Protein AF-A0A549SH86-F1 (afdb_monomer_lite)

Foldseek 3Di:
DDPVVVVVVVVVVVVVVVVVVVVVVVVLVVVLVVCVVVVNHDPVSVVVVVVVCCVVVVNDDPDDDDLVVVVVVVVVVDPDDPCVSVVSVVVSVVVVVVPPPDDPVVVVVVVVVVVVVVVVCVVVVHDDDDPVVPPPPPPPPDDD

pLDDT: mean 81.12, std 13.47, range [40.69, 93.88]

Secondary structure (DSSP, 8-state):
--HHHHHHHHHHHHHHHHHHHHHHHHHHHHHHHHHHHTT---HHHHHHHHHHHHHHHT---S----HHHHHHHHHHHS---TTHHHHHHHHHHHHHHHHTT--HHHHHHHHHHHHHHHHHHHHTT-----GGGGSSSSSSSS--

Organism: Methylosinus sporium (NCBI:txid428)

Radius of gyration: 26.17 Å; chains: 1; bounding box: 60×71×70 Å

Structure (mmCIF, N/CA/C/O backbone):
data_AF-A0A549SH86-F1
#
_entry.id   AF-A0A549SH86-F1
#
loop_
_atom_site.group_PDB
_atom_site.id
_atom_site.type_symbol
_atom_site.label_atom_id
_atom_site.label_alt_id
_atom_site.label_comp_id
_atom_site.label_asym_id
_atom_site.label_entity_id
_atom_site.label_seq_id
_atom_site.pdbx_PDB_ins_code
_atom_site.Cartn_x
_atom_site.Cartn_y
_atom_site.Cartn_z
_atom_site.occupancy
_atom_site.B_iso_or_equiv
_atom_site.auth_seq_id
_atom_site.auth_comp_id
_atom_site.auth_asym_id
_atom_site.auth_atom_id
_atom_site.pdbx_PDB_model_num
ATOM 1 N N . MET A 1 1 ? 34.531 33.135 -21.913 1.00 48.03 1 MET A N 1
ATOM 2 C CA . MET A 1 1 ? 34.005 32.693 -20.601 1.00 48.03 1 MET A CA 1
ATOM 3 C C . MET A 1 1 ? 33.016 31.575 -20.892 1.00 48.03 1 MET A C 1
ATOM 5 O O . MET A 1 1 ? 32.090 31.810 -21.645 1.00 48.03 1 MET A O 1
ATOM 9 N N . ASN A 1 2 ? 33.340 30.353 -20.460 1.00 55.09 2 ASN A N 1
ATOM 10 C CA . ASN A 1 2 ? 32.941 29.089 -21.101 1.00 55.09 2 ASN A CA 1
ATOM 11 C C . ASN A 1 2 ? 31.496 28.638 -20.830 1.00 55.09 2 ASN A C 1
ATOM 13 O O . ASN A 1 2 ? 31.180 28.272 -19.700 1.00 55.09 2 ASN A O 1
ATOM 17 N N . ASP A 1 3 ? 30.702 28.477 -21.889 1.00 60.31 3 ASP A N 1
ATOM 18 C CA . ASP A 1 3 ? 29.364 27.856 -21.865 1.00 60.31 3 ASP A CA 1
ATOM 19 C C . ASP A 1 3 ? 29.371 26.390 -21.375 1.00 60.31 3 ASP A C 1
ATOM 21 O O . ASP A 1 3 ? 28.385 25.891 -20.832 1.00 60.31 3 ASP A O 1
ATOM 25 N N . GLN A 1 4 ? 30.513 25.697 -21.473 1.00 65.12 4 GLN A N 1
ATOM 26 C CA . GLN A 1 4 ? 30.669 24.316 -20.995 1.00 65.12 4 GLN A CA 1
ATOM 27 C C . GLN A 1 4 ? 30.619 24.167 -19.463 1.00 65.12 4 GLN A C 1
ATOM 29 O O . GLN A 1 4 ? 30.197 23.121 -18.966 1.00 65.12 4 GLN A O 1
ATOM 34 N N . SER A 1 5 ? 31.018 25.186 -18.691 1.00 65.81 5 SER A N 1
ATOM 35 C CA . SER A 1 5 ? 31.028 25.087 -17.221 1.00 65.81 5 SER A CA 1
ATOM 36 C C . SER A 1 5 ? 29.618 25.172 -16.626 1.00 65.81 5 SER A C 1
ATOM 38 O O . SER A 1 5 ? 29.333 24.543 -15.603 1.00 65.81 5 SER A O 1
ATOM 40 N N . TRP A 1 6 ? 28.707 25.884 -17.297 1.00 57.56 6 TRP A N 1
ATOM 41 C CA . TRP A 1 6 ? 27.320 26.037 -16.869 1.00 57.56 6 TRP A CA 1
ATOM 42 C C . TRP A 1 6 ? 26.512 24.746 -17.063 1.00 57.56 6 TRP A C 1
ATOM 44 O O . TRP A 1 6 ? 25.813 24.321 -16.143 1.00 57.56 6 TRP A O 1
ATOM 54 N N . ILE A 1 7 ? 26.688 24.046 -18.191 1.00 69.56 7 ILE A N 1
ATOM 55 C CA . ILE A 1 7 ? 26.031 22.751 -18.456 1.00 69.56 7 ILE A CA 1
ATOM 56 C C . ILE A 1 7 ? 26.508 21.680 -17.456 1.00 69.56 7 ILE A C 1
ATOM 58 O O . ILE A 1 7 ? 25.698 20.930 -16.900 1.00 69.56 7 ILE A O 1
ATOM 62 N N . ALA A 1 8 ? 27.810 21.645 -17.150 1.00 70.62 8 ALA A N 1
ATOM 63 C CA . ALA A 1 8 ? 28.371 20.750 -16.136 1.00 70.62 8 ALA A CA 1
ATOM 64 C C . ALA A 1 8 ? 27.823 21.051 -14.725 1.00 70.62 8 ALA A C 1
ATOM 66 O O . ALA A 1 8 ? 27.490 20.141 -13.965 1.00 70.62 8 ALA A O 1
ATOM 67 N N . ALA A 1 9 ? 27.653 22.329 -14.376 1.00 69.19 9 ALA A N 1
ATOM 68 C CA . ALA A 1 9 ? 27.086 22.727 -13.091 1.00 69.19 9 ALA A CA 1
ATOM 69 C C . ALA A 1 9 ? 25.585 22.393 -12.969 1.00 69.19 9 ALA A C 1
ATOM 71 O O . ALA A 1 9 ? 25.138 21.949 -11.907 1.00 69.19 9 ALA A O 1
ATOM 72 N N . VAL A 1 10 ? 24.801 22.568 -14.039 1.00 71.88 10 VAL A N 1
ATOM 73 C CA . VAL A 1 10 ? 23.368 22.221 -14.072 1.00 71.88 10 VAL A CA 1
ATOM 74 C C . VAL A 1 10 ? 23.170 20.709 -13.946 1.00 71.88 10 VAL A C 1
ATOM 76 O O . VAL A 1 10 ? 22.372 20.262 -13.120 1.00 71.88 10 VAL A O 1
ATOM 79 N N . THR A 1 11 ? 23.947 19.914 -14.683 1.00 78.00 11 THR A N 1
ATOM 80 C CA . THR A 1 11 ? 23.889 18.444 -14.620 1.00 78.00 11 THR A CA 1
ATOM 81 C C . THR A 1 11 ? 24.340 17.904 -13.259 1.00 78.00 11 THR A C 1
ATOM 83 O O . THR A 1 11 ? 23.707 16.993 -12.720 1.00 78.00 11 THR A O 1
ATOM 86 N N . LEU A 1 12 ? 25.357 18.503 -12.627 1.00 79.88 12 LEU A N 1
ATOM 87 C CA . LEU A 1 12 ? 25.773 18.148 -11.266 1.00 79.88 12 LEU A CA 1
ATOM 88 C C . LEU A 1 12 ? 24.695 18.493 -10.224 1.00 79.88 12 LEU A C 1
ATOM 90 O O . LEU A 1 12 ? 24.388 17.671 -9.360 1.00 79.88 12 LEU A O 1
ATOM 94 N N . ARG A 1 13 ? 24.069 19.677 -10.318 1.00 80.12 13 ARG A N 1
ATOM 95 C CA . ARG A 1 13 ? 22.959 20.075 -9.430 1.00 80.12 13 ARG A CA 1
ATOM 96 C C . ARG A 1 13 ? 21.753 19.153 -9.577 1.00 80.12 13 ARG A C 1
ATOM 98 O O . ARG A 1 13 ? 21.159 18.774 -8.568 1.00 80.12 13 ARG A O 1
ATOM 105 N N . GLN A 1 14 ? 21.405 18.767 -10.803 1.00 82.56 14 GLN A N 1
ATOM 106 C CA . GLN A 1 14 ? 20.330 17.808 -11.064 1.00 82.56 14 GLN A CA 1
ATOM 107 C C . GLN A 1 14 ? 20.651 16.437 -10.456 1.00 82.56 14 GLN A C 1
ATOM 109 O O . GLN A 1 14 ? 19.824 15.885 -9.731 1.00 82.56 14 GLN A O 1
ATOM 114 N N . ARG A 1 15 ? 21.873 15.925 -10.648 1.00 83.44 15 ARG A N 1
ATOM 115 C CA . ARG A 1 15 ? 22.325 14.660 -10.044 1.00 83.44 15 ARG A CA 1
ATOM 116 C C . ARG A 1 15 ? 22.299 14.702 -8.519 1.00 83.44 15 ARG A C 1
ATOM 118 O O . ARG A 1 15 ? 21.795 13.771 -7.901 1.00 83.44 15 ARG A O 1
ATOM 125 N N . LEU A 1 16 ? 22.768 15.790 -7.911 1.00 89.50 16 LEU A N 1
ATOM 126 C CA . LEU A 1 16 ? 22.723 15.983 -6.459 1.00 89.50 16 LEU A CA 1
ATOM 127 C C . LEU A 1 16 ? 21.288 16.053 -5.934 1.00 89.50 16 LEU A C 1
ATOM 129 O O . LEU A 1 16 ? 20.993 15.481 -4.886 1.00 89.50 16 LEU A O 1
ATOM 133 N N . ARG A 1 17 ? 20.380 16.721 -6.655 1.00 87.62 17 ARG A N 1
ATOM 134 C CA . ARG A 1 17 ? 18.958 16.779 -6.293 1.00 87.62 17 ARG A CA 1
ATOM 135 C C . ARG A 1 17 ? 18.327 15.389 -6.332 1.00 87.62 17 ARG A C 1
ATOM 137 O O . ARG A 1 17 ? 17.682 14.998 -5.364 1.00 87.62 17 ARG A O 1
ATOM 144 N N . LEU A 1 18 ? 18.557 14.631 -7.404 1.00 89.75 18 LEU A N 1
ATOM 145 C CA . LEU A 1 18 ? 18.059 13.260 -7.539 1.00 89.75 18 LEU A CA 1
ATOM 146 C C . LEU A 1 18 ? 18.662 12.329 -6.482 1.00 89.75 18 LEU A C 1
ATOM 148 O O . LEU A 1 18 ? 17.941 11.546 -5.870 1.00 89.75 18 LEU A O 1
ATOM 152 N N . TRP A 1 19 ? 19.962 12.448 -6.214 1.00 90.12 19 TRP A N 1
ATOM 153 C CA . TRP A 1 19 ? 20.632 11.689 -5.163 1.00 90.12 19 TRP A CA 1
ATOM 154 C C . TRP A 1 19 ? 20.051 12.002 -3.782 1.00 90.12 19 TRP A C 1
ATOM 156 O O . TRP A 1 19 ? 19.713 11.081 -3.047 1.00 90.12 19 TRP A O 1
ATOM 166 N N . ARG A 1 20 ? 19.828 13.281 -3.452 1.00 91.81 20 ARG A N 1
ATOM 167 C CA . ARG A 1 20 ? 19.169 13.678 -2.196 1.00 91.81 20 ARG A CA 1
ATOM 168 C C . ARG A 1 20 ? 17.772 13.084 -2.063 1.00 91.81 20 ARG A C 1
ATOM 170 O O . ARG A 1 20 ? 17.424 12.621 -0.982 1.00 91.81 20 ARG A O 1
ATOM 177 N N . ILE A 1 21 ? 16.988 13.082 -3.141 1.00 88.12 21 ILE A N 1
ATOM 178 C CA . ILE A 1 21 ? 15.653 12.470 -3.148 1.00 88.12 21 ILE A CA 1
ATOM 179 C C . ILE A 1 21 ? 15.764 10.965 -2.879 1.00 88.12 21 ILE A C 1
ATOM 181 O O . ILE A 1 21 ? 15.088 10.469 -1.984 1.00 88.12 21 ILE A O 1
ATOM 185 N N . ARG A 1 22 ? 16.673 10.261 -3.568 1.00 89.94 22 ARG A N 1
ATOM 186 C CA . ARG A 1 22 ? 16.905 8.817 -3.380 1.00 89.94 22 ARG A CA 1
ATOM 187 C C . ARG A 1 22 ? 17.377 8.463 -1.970 1.00 89.94 22 ARG A C 1
ATOM 189 O O . ARG A 1 22 ? 16.906 7.494 -1.381 1.00 89.94 22 ARG A O 1
ATOM 196 N N . VAL A 1 23 ? 18.296 9.247 -1.411 1.00 92.75 23 VAL A N 1
ATOM 197 C CA . VAL A 1 23 ? 18.785 9.047 -0.040 1.00 92.75 23 VAL A CA 1
ATOM 198 C C . VAL A 1 23 ? 17.661 9.293 0.957 1.00 92.75 23 VAL A C 1
ATOM 200 O O . VAL A 1 23 ? 17.459 8.485 1.858 1.00 92.75 23 VAL A O 1
ATOM 203 N N . ARG A 1 24 ? 16.876 10.360 0.774 1.00 91.81 24 ARG A N 1
ATOM 204 C CA . ARG A 1 24 ? 15.722 10.640 1.634 1.00 91.81 24 ARG A CA 1
ATOM 205 C C . ARG A 1 24 ? 14.694 9.512 1.575 1.00 91.81 24 ARG A C 1
ATOM 207 O O . ARG A 1 24 ? 14.240 9.079 2.631 1.00 91.81 24 ARG A O 1
ATOM 214 N N . SER A 1 25 ? 14.375 9.000 0.386 1.00 86.06 25 SER A N 1
ATOM 215 C CA . SER A 1 25 ? 13.439 7.880 0.242 1.00 86.06 25 SER A CA 1
ATOM 216 C C . SER A 1 25 ? 13.971 6.596 0.881 1.00 86.06 25 SER A C 1
ATOM 218 O O . SER A 1 25 ? 13.216 5.873 1.529 1.00 86.06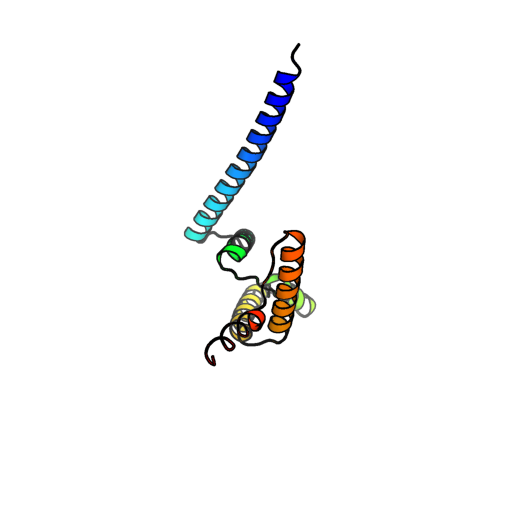 25 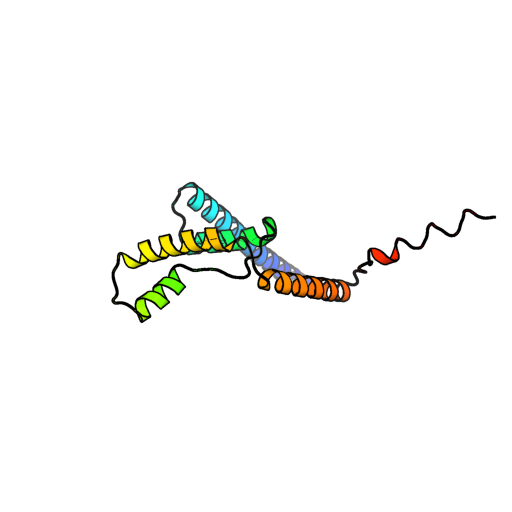SER A O 1
ATOM 220 N N . LEU A 1 26 ? 15.276 6.325 0.763 1.00 89.69 26 LEU A N 1
ATOM 221 C CA . LEU A 1 26 ? 15.908 5.172 1.406 1.00 89.69 26 LEU A CA 1
ATOM 222 C C . LEU A 1 26 ? 15.842 5.281 2.935 1.00 89.69 26 LEU A C 1
ATOM 224 O O . LEU A 1 26 ? 15.430 4.338 3.605 1.00 89.69 26 LEU A O 1
ATOM 228 N N . LEU A 1 27 ? 16.181 6.450 3.485 1.00 92.94 27 LEU A N 1
ATOM 229 C CA . LEU A 1 27 ? 16.101 6.710 4.923 1.00 92.94 27 LEU A CA 1
ATOM 230 C C . LEU A 1 27 ? 14.666 6.575 5.446 1.00 92.94 27 LEU A C 1
ATOM 232 O O . LEU A 1 27 ? 14.457 6.008 6.515 1.00 92.94 27 LEU A O 1
ATOM 236 N N . GLN A 1 28 ? 13.669 7.042 4.689 1.00 90.06 28 GLN A N 1
ATOM 237 C CA . GLN A 1 28 ? 12.258 6.866 5.043 1.00 90.06 28 GLN A CA 1
ATOM 238 C C . GLN A 1 28 ? 11.839 5.391 5.061 1.00 90.06 28 GLN A C 1
ATOM 240 O O . GLN A 1 28 ? 11.086 4.992 5.945 1.00 90.06 28 GLN A O 1
ATOM 245 N N . ARG A 1 29 ? 12.322 4.569 4.121 1.00 88.75 29 ARG A N 1
ATOM 246 C CA . ARG A 1 29 ? 12.063 3.117 4.113 1.00 88.75 29 ARG A CA 1
ATOM 247 C C . ARG A 1 29 ? 12.709 2.415 5.306 1.00 88.75 29 ARG A C 1
ATOM 249 O O . ARG A 1 29 ? 12.038 1.652 5.992 1.00 88.75 29 ARG A O 1
ATOM 256 N N . LEU A 1 30 ? 13.970 2.733 5.606 1.00 92.06 30 LEU A N 1
ATOM 257 C CA . LEU A 1 30 ? 14.675 2.176 6.765 1.00 92.06 30 LEU A CA 1
ATOM 258 C C . LEU A 1 30 ? 13.999 2.559 8.084 1.00 92.06 30 LEU A C 1
ATOM 260 O O . LEU A 1 30 ? 13.806 1.707 8.948 1.00 92.06 30 LEU A O 1
ATOM 264 N N . ARG A 1 31 ? 13.584 3.823 8.224 1.00 92.62 31 ARG A N 1
ATOM 265 C CA . ARG A 1 31 ? 12.855 4.289 9.408 1.00 92.62 31 ARG A CA 1
ATOM 266 C C . ARG A 1 31 ? 11.545 3.526 9.598 1.00 92.62 31 ARG A C 1
ATOM 268 O O . ARG A 1 31 ? 11.279 3.080 10.708 1.00 92.62 31 ARG A O 1
ATOM 275 N N . ARG A 1 32 ? 10.749 3.367 8.538 1.00 92.06 32 ARG A N 1
ATOM 276 C CA . ARG A 1 32 ? 9.478 2.628 8.588 1.00 92.06 32 ARG A CA 1
ATOM 277 C C . ARG A 1 32 ? 9.686 1.160 8.958 1.00 92.06 32 ARG A C 1
ATOM 279 O O . ARG A 1 32 ? 8.999 0.664 9.842 1.00 92.06 32 ARG A O 1
ATOM 286 N N . GLY A 1 33 ? 10.690 0.501 8.375 1.00 91.69 33 GLY A N 1
ATOM 287 C CA . GLY A 1 33 ? 11.057 -0.871 8.744 1.00 91.69 33 GLY A CA 1
ATOM 288 C C . GLY A 1 33 ? 11.479 -1.006 10.212 1.00 91.69 33 GLY A C 1
ATOM 289 O O . GLY A 1 33 ? 11.072 -1.947 10.891 1.00 91.69 33 GLY A O 1
ATOM 290 N N . LEU A 1 34 ? 12.230 -0.034 10.737 1.00 93.06 34 LEU A N 1
ATOM 291 C CA . LEU A 1 34 ? 12.610 -0.000 12.150 1.00 93.06 34 LEU A CA 1
ATOM 292 C C . LEU A 1 34 ? 11.400 0.230 13.068 1.00 93.06 34 LEU A C 1
ATOM 294 O O . LEU A 1 34 ? 11.280 -0.436 14.091 1.00 93.06 34 LEU A O 1
ATOM 298 N N . LEU A 1 35 ? 10.481 1.130 12.704 1.00 92.62 35 LEU A N 1
ATOM 299 C CA . LEU A 1 35 ? 9.242 1.355 13.460 1.00 92.62 35 LEU A CA 1
ATOM 300 C C . LEU A 1 35 ? 8.335 0.123 13.463 1.00 92.62 35 LEU A C 1
ATOM 302 O O . LEU A 1 35 ? 7.772 -0.200 14.508 1.00 92.62 35 LEU A O 1
ATOM 306 N N . TYR A 1 36 ? 8.247 -0.582 12.334 1.00 92.31 36 TYR A N 1
ATOM 307 C CA . TYR A 1 36 ? 7.557 -1.865 12.238 1.00 92.31 36 TYR A CA 1
ATOM 308 C C . TYR A 1 36 ? 8.171 -2.897 13.191 1.00 92.31 36 TYR A C 1
ATOM 310 O O . TYR A 1 36 ? 7.460 -3.464 14.015 1.00 92.31 36 TYR A O 1
ATOM 318 N N . GLY A 1 37 ? 9.499 -3.069 13.165 1.00 91.38 37 GLY A N 1
ATOM 319 C CA . GLY A 1 37 ? 10.196 -4.000 14.061 1.00 91.38 37 GLY A CA 1
ATOM 320 C C . GLY A 1 37 ? 10.071 -3.653 15.550 1.00 91.38 37 GLY A C 1
ATOM 321 O O . GLY A 1 37 ? 10.085 -4.544 16.392 1.00 91.38 37 GLY A O 1
ATOM 322 N N . LEU A 1 38 ? 9.910 -2.370 15.884 1.00 93.88 38 LEU A N 1
ATOM 323 C CA . LEU A 1 38 ? 9.688 -1.901 17.256 1.00 93.88 38 LEU A CA 1
ATOM 324 C C . LEU A 1 38 ? 8.210 -1.904 17.684 1.00 93.88 38 LEU A C 1
ATOM 326 O O . LEU A 1 38 ? 7.919 -1.504 18.811 1.00 93.88 38 LEU A O 1
ATOM 330 N N . GLY A 1 39 ? 7.275 -2.287 16.807 1.00 89.94 39 GLY A N 1
ATOM 331 C CA . GLY A 1 39 ? 5.836 -2.247 17.091 1.00 89.94 39 GLY A CA 1
ATOM 332 C C . GLY A 1 39 ? 5.276 -0.833 17.297 1.00 89.94 39 GLY A C 1
ATOM 333 O O . GLY A 1 39 ? 4.244 -0.665 17.937 1.00 89.94 39 GLY A O 1
ATOM 334 N N . ARG A 1 40 ? 5.959 0.200 16.788 1.00 91.06 40 ARG A N 1
ATOM 335 C CA . ARG A 1 40 ? 5.572 1.622 16.911 1.00 91.06 40 ARG A CA 1
ATOM 336 C C . ARG A 1 40 ? 5.105 2.209 15.581 1.00 91.06 40 ARG A C 1
ATOM 338 O O . ARG A 1 40 ? 5.351 3.380 15.291 1.00 91.06 40 ARG A O 1
ATOM 345 N N . LEU A 1 41 ? 4.516 1.371 14.739 1.00 91.69 41 LEU A N 1
ATOM 346 C CA . LEU A 1 41 ? 4.096 1.757 13.403 1.00 91.69 41 LEU A CA 1
ATOM 347 C C . LEU A 1 41 ? 2.793 2.562 13.473 1.00 91.69 41 LEU A C 1
ATOM 349 O O . LEU A 1 41 ? 1.834 2.114 14.099 1.00 91.69 41 LEU A O 1
ATOM 353 N N . SER A 1 42 ? 2.759 3.737 12.841 1.00 89.88 42 SER A N 1
ATOM 354 C CA . SER A 1 42 ? 1.506 4.478 12.666 1.00 89.88 42 SER A CA 1
ATOM 355 C C . SER A 1 42 ? 0.670 3.867 11.539 1.00 89.88 42 SER A C 1
ATOM 357 O O . SER A 1 42 ? 1.187 3.121 10.700 1.00 89.88 42 SER A O 1
ATOM 359 N N . LYS A 1 43 ? -0.621 4.203 11.490 1.00 88.31 43 LYS A N 1
ATOM 360 C CA . LYS A 1 43 ? -1.526 3.740 10.430 1.00 88.31 43 LYS A CA 1
ATOM 361 C C . LYS A 1 43 ? -1.051 4.191 9.046 1.00 88.31 43 LYS A C 1
ATOM 363 O O . LYS A 1 43 ? -1.028 3.397 8.110 1.00 88.31 43 LYS A O 1
ATOM 368 N N . GLU A 1 44 ? -0.599 5.434 8.932 1.00 89.50 44 GLU A N 1
ATOM 369 C CA . GLU A 1 44 ? -0.098 6.017 7.686 1.00 89.50 44 GLU A CA 1
ATOM 370 C C . GLU A 1 44 ? 1.196 5.330 7.239 1.00 89.50 44 GLU A C 1
ATOM 372 O O . GLU A 1 44 ? 1.345 4.974 6.070 1.00 89.50 44 GLU A O 1
ATOM 377 N N . ASP A 1 45 ? 2.130 5.085 8.166 1.00 90.81 45 ASP A N 1
ATOM 378 C CA . ASP A 1 45 ? 3.365 4.366 7.850 1.00 90.81 45 ASP A CA 1
ATOM 379 C C . ASP A 1 45 ? 3.071 2.925 7.397 1.00 90.81 45 ASP A C 1
ATOM 381 O O . ASP A 1 45 ? 3.728 2.432 6.475 1.00 90.81 45 ASP A O 1
ATOM 385 N N . ALA A 1 46 ? 2.065 2.267 7.986 1.00 90.38 46 ALA A N 1
ATOM 386 C CA . ALA A 1 46 ? 1.608 0.941 7.574 1.00 90.38 46 ALA A CA 1
ATOM 387 C C . ALA A 1 46 ? 1.002 0.940 6.166 1.00 90.38 46 ALA A C 1
ATOM 389 O O . ALA A 1 46 ? 1.380 0.106 5.343 1.00 90.38 46 ALA A O 1
ATOM 390 N N . GLN A 1 47 ? 0.135 1.905 5.852 1.00 89.44 47 GLN A N 1
ATOM 391 C CA . GLN A 1 47 ? -0.420 2.075 4.506 1.00 89.44 47 GLN A CA 1
ATOM 392 C C . GLN A 1 47 ? 0.685 2.316 3.471 1.00 89.44 47 GLN A C 1
ATOM 394 O O . GLN A 1 47 ? 0.674 1.721 2.395 1.00 89.44 47 GLN A O 1
ATOM 399 N N . LEU A 1 48 ? 1.688 3.133 3.802 1.00 90.31 48 LEU A N 1
ATOM 400 C CA . LEU A 1 48 ? 2.814 3.382 2.905 1.00 90.31 48 LEU A CA 1
ATOM 401 C C . LEU A 1 48 ? 3.693 2.140 2.704 1.00 90.31 48 LEU A C 1
ATOM 403 O O . LEU A 1 48 ? 4.194 1.934 1.601 1.00 90.31 48 LEU A O 1
ATOM 407 N N . ILE A 1 49 ? 3.913 1.327 3.745 1.00 90.38 49 ILE A N 1
ATOM 408 C CA . ILE A 1 49 ? 4.597 0.031 3.600 1.00 90.38 49 ILE A CA 1
ATOM 409 C C . ILE A 1 49 ? 3.790 -0.875 2.672 1.00 90.38 49 ILE A C 1
ATOM 411 O O . ILE A 1 49 ? 4.352 -1.451 1.745 1.00 90.38 49 ILE A O 1
ATOM 415 N N . PHE A 1 50 ? 2.480 -0.967 2.891 1.00 89.88 50 PHE A N 1
ATOM 416 C CA . PHE A 1 50 ? 1.596 -1.789 2.080 1.00 89.88 50 PHE A CA 1
ATOM 417 C C . PHE A 1 50 ? 1.671 -1.409 0.596 1.00 89.88 50 PHE A C 1
ATOM 419 O O . PHE A 1 50 ? 1.914 -2.277 -0.237 1.00 89.88 50 PHE A O 1
ATOM 426 N N . VAL A 1 51 ? 1.577 -0.114 0.272 1.00 88.00 51 VAL A N 1
ATOM 427 C CA . VAL A 1 51 ? 1.719 0.415 -1.099 1.00 88.00 51 VAL A CA 1
ATOM 428 C C . VAL A 1 51 ? 3.094 0.098 -1.694 1.00 88.00 51 VAL A C 1
ATOM 430 O O . VAL A 1 51 ? 3.173 -0.375 -2.826 1.00 88.00 51 VAL A O 1
ATOM 433 N N . ASP A 1 52 ? 4.179 0.313 -0.939 1.00 89.50 52 ASP A N 1
ATOM 434 C CA . ASP A 1 52 ? 5.542 -0.023 -1.378 1.00 89.50 52 ASP A CA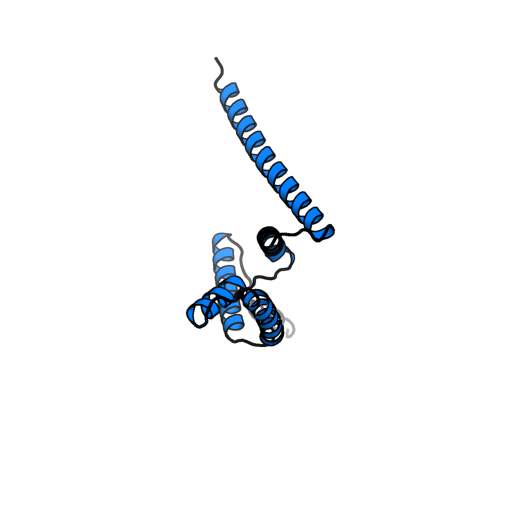 1
ATOM 435 C C . ASP A 1 52 ? 5.690 -1.530 -1.693 1.00 89.50 52 ASP A C 1
ATOM 437 O O . ASP A 1 52 ? 6.487 -1.906 -2.554 1.00 89.50 52 ASP A O 1
ATOM 441 N N . CYS A 1 53 ? 4.928 -2.390 -1.011 1.00 90.12 53 CYS A N 1
ATOM 442 C CA . CYS A 1 53 ? 4.977 -3.840 -1.171 1.00 90.12 53 CYS A CA 1
ATOM 443 C C . CYS A 1 53 ? 4.082 -4.390 -2.290 1.00 90.12 53 CYS A C 1
ATOM 445 O O . CYS A 1 53 ? 4.325 -5.519 -2.707 1.00 90.12 53 CYS A O 1
ATOM 447 N N . GLN A 1 54 ? 3.100 -3.641 -2.807 1.00 90.56 54 GLN A N 1
ATOM 448 C CA . GLN A 1 54 ? 2.130 -4.161 -3.790 1.00 90.56 54 GLN A CA 1
ATOM 449 C C . GLN A 1 54 ? 2.803 -4.761 -5.028 1.00 90.56 54 GLN A C 1
ATOM 451 O O . GLN A 1 54 ? 2.534 -5.902 -5.397 1.00 90.56 54 GLN A O 1
ATOM 456 N N . SER A 1 55 ? 3.740 -4.025 -5.633 1.00 84.69 55 SER A N 1
ATOM 457 C CA . SER A 1 55 ? 4.455 -4.488 -6.828 1.00 84.69 55 SER A CA 1
ATOM 458 C C . SER A 1 55 ? 5.390 -5.665 -6.550 1.00 84.69 55 SER A C 1
ATOM 460 O O . SER A 1 55 ? 5.555 -6.526 -7.407 1.00 84.69 55 SER A O 1
ATOM 462 N N . LEU A 1 56 ? 5.987 -5.725 -5.354 1.00 88.81 56 LEU A N 1
ATOM 463 C CA . LEU A 1 56 ? 6.877 -6.817 -4.951 1.00 88.81 56 LEU A CA 1
ATOM 464 C C . LEU A 1 56 ? 6.103 -8.098 -4.624 1.00 88.81 56 LEU A C 1
ATOM 466 O O . LEU A 1 56 ? 6.565 -9.187 -4.948 1.00 88.81 56 LEU A O 1
ATOM 470 N N . ALA A 1 57 ? 4.939 -7.969 -3.987 1.00 89.50 57 ALA A N 1
ATOM 471 C CA . ALA A 1 57 ? 4.049 -9.085 -3.687 1.00 89.50 57 ALA A CA 1
ATOM 472 C C . ALA A 1 57 ? 3.243 -9.542 -4.916 1.00 89.50 57 ALA A C 1
ATOM 474 O O . ALA A 1 57 ? 2.682 -10.635 -4.908 1.00 89.50 57 ALA A O 1
ATOM 475 N N . GLY A 1 58 ? 3.155 -8.704 -5.957 1.00 87.62 58 GLY A N 1
ATOM 476 C CA . GLY A 1 58 ? 2.253 -8.911 -7.092 1.00 87.62 58 GLY A CA 1
ATOM 477 C C . GLY A 1 58 ? 0.775 -8.808 -6.702 1.00 87.62 58 GLY A C 1
ATOM 478 O O . GLY A 1 58 ? -0.090 -9.321 -7.409 1.00 87.62 58 GLY A O 1
ATOM 479 N N . TRP A 1 59 ? 0.479 -8.196 -5.552 1.00 85.75 59 TRP A N 1
ATOM 480 C CA . TRP A 1 59 ? -0.870 -8.043 -5.019 1.00 85.75 59 TRP A CA 1
ATOM 481 C C . TRP A 1 59 ? -1.323 -6.602 -5.206 1.00 85.75 59 TRP A C 1
ATOM 483 O O . TRP A 1 59 ? -0.749 -5.675 -4.635 1.00 85.75 59 TRP A O 1
ATOM 493 N N . HIS A 1 60 ? -2.381 -6.433 -5.991 1.00 84.31 60 HIS A N 1
ATOM 494 C CA . HIS A 1 60 ? -2.981 -5.141 -6.297 1.00 84.31 60 HIS A CA 1
ATOM 495 C C . HIS A 1 60 ? -4.429 -5.154 -5.796 1.00 84.31 60 HIS A C 1
ATOM 497 O O . HIS A 1 60 ? -5.315 -5.617 -6.518 1.00 84.31 60 HIS A O 1
ATOM 503 N N . PRO A 1 61 ? -4.675 -4.742 -4.539 1.00 81.69 61 PRO A N 1
ATOM 504 C CA . PRO A 1 61 ? -6.016 -4.757 -3.968 1.00 81.69 61 PRO A CA 1
ATOM 505 C C . PRO A 1 61 ? -6.914 -3.795 -4.746 1.00 81.69 61 PRO A C 1
ATOM 507 O O . PRO A 1 61 ? -6.598 -2.616 -4.889 1.00 81.69 61 PRO A O 1
ATOM 510 N N . LEU A 1 62 ? -8.029 -4.313 -5.255 1.00 79.94 62 LEU A N 1
ATOM 511 C CA . LEU A 1 62 ? -9.009 -3.527 -6.012 1.00 79.94 62 LEU A CA 1
ATOM 512 C C . LEU A 1 62 ? -9.950 -2.752 -5.088 1.00 79.94 62 LEU A C 1
ATOM 514 O O . LEU A 1 62 ? -10.342 -1.632 -5.399 1.00 79.94 62 LEU A O 1
ATOM 518 N N . LEU A 1 63 ? -10.285 -3.352 -3.946 1.00 81.44 63 LEU A N 1
ATOM 519 C CA . LEU A 1 63 ? -11.135 -2.777 -2.917 1.00 81.44 63 LEU A CA 1
ATOM 520 C C . LEU A 1 63 ? -10.355 -2.736 -1.602 1.00 81.44 63 LEU A C 1
ATOM 522 O O . LEU A 1 63 ? -9.651 -3.689 -1.263 1.00 81.44 63 LEU A O 1
ATOM 526 N N . ILE A 1 64 ? -10.488 -1.639 -0.861 1.00 84.62 64 ILE A N 1
ATOM 527 C CA . ILE A 1 64 ? -9.900 -1.482 0.468 1.00 84.62 64 ILE A CA 1
ATOM 528 C C . ILE A 1 64 ? -11.046 -1.204 1.436 1.00 84.62 64 ILE A C 1
ATOM 530 O O . ILE A 1 64 ? -11.711 -0.179 1.327 1.00 84.62 64 ILE A O 1
ATOM 534 N N . LEU A 1 65 ? -11.270 -2.120 2.377 1.00 86.81 65 LEU A N 1
ATOM 535 C CA . LEU A 1 65 ? -12.173 -1.900 3.503 1.00 86.81 65 LEU A CA 1
ATOM 536 C C . LEU A 1 65 ? -11.404 -1.143 4.593 1.00 86.81 65 LEU A C 1
ATOM 538 O O . LEU A 1 65 ? -10.473 -1.693 5.181 1.00 86.81 65 LEU A O 1
ATOM 542 N N . SER A 1 66 ? -11.755 0.123 4.821 1.00 89.94 66 SER A N 1
ATOM 543 C CA . SER A 1 66 ? -11.084 0.997 5.788 1.00 89.94 66 SER A CA 1
ATOM 544 C C . SER A 1 66 ? -11.901 1.140 7.064 1.00 89.94 66 SER A C 1
ATOM 546 O O . SER A 1 66 ? -13.067 1.524 7.016 1.00 89.94 66 SER A O 1
ATOM 548 N N . ASP A 1 67 ? -11.251 0.937 8.211 1.00 91.12 67 ASP A N 1
ATOM 549 C CA . ASP A 1 67 ? -11.845 1.214 9.521 1.00 91.12 67 ASP A CA 1
ATOM 550 C C . ASP A 1 67 ? -12.342 2.667 9.636 1.00 91.12 67 ASP A C 1
ATOM 552 O O . ASP A 1 67 ? -13.348 2.902 10.292 1.00 91.12 67 ASP A O 1
ATOM 556 N N . ASP A 1 68 ? -11.685 3.639 8.984 1.00 90.19 68 ASP A N 1
ATOM 557 C CA . ASP A 1 68 ? -12.090 5.054 9.077 1.00 90.19 68 ASP A CA 1
ATOM 558 C C . ASP A 1 68 ? -13.361 5.335 8.274 1.00 90.19 68 ASP A C 1
ATOM 560 O O . ASP A 1 68 ? -14.219 6.088 8.728 1.00 90.19 68 ASP A O 1
ATOM 564 N N . ASP A 1 69 ? -13.487 4.726 7.091 1.00 91.25 69 ASP A N 1
ATOM 565 C CA . ASP A 1 69 ? -14.659 4.917 6.234 1.00 91.25 69 ASP A CA 1
ATOM 566 C C . ASP A 1 69 ? -15.885 4.252 6.866 1.00 91.25 69 ASP A C 1
ATOM 568 O O . ASP A 1 69 ? -16.955 4.854 6.924 1.00 91.25 69 ASP A O 1
ATOM 572 N N . VAL A 1 70 ? -15.706 3.052 7.431 1.00 91.00 70 VAL A N 1
ATOM 573 C CA . VAL A 1 70 ? -16.768 2.352 8.163 1.00 91.00 70 VAL A CA 1
ATOM 574 C C . VAL A 1 70 ? -17.129 3.094 9.448 1.00 91.00 70 VAL A C 1
ATOM 576 O O . VAL A 1 70 ? -18.308 3.235 9.756 1.00 91.00 70 VAL A O 1
ATOM 579 N N . LEU A 1 71 ? -16.150 3.606 10.201 1.00 90.19 71 LEU A N 1
ATOM 580 C CA . LEU A 1 71 ? -16.435 4.391 11.404 1.00 90.19 71 LEU A CA 1
ATOM 581 C C . LEU A 1 71 ? -17.195 5.674 11.062 1.00 90.19 71 LEU A C 1
ATOM 583 O O . LEU A 1 71 ? -18.130 6.030 11.771 1.00 90.19 71 LEU A O 1
ATOM 587 N N . L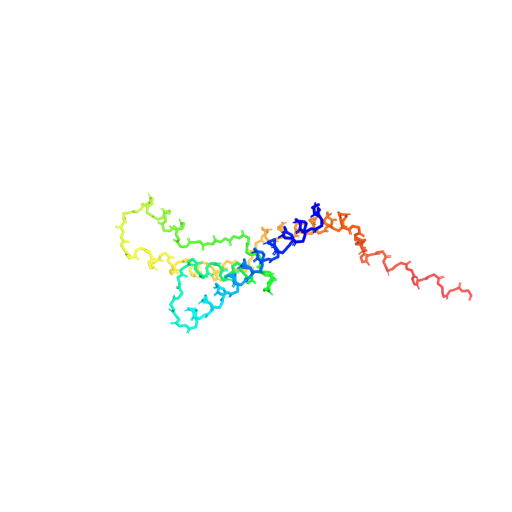YS A 1 72 ? -16.840 6.339 9.959 1.00 89.62 72 LYS A N 1
ATOM 588 C CA . LYS A 1 72 ? -17.577 7.503 9.468 1.00 89.62 72 LYS A CA 1
ATOM 589 C C . LYS A 1 72 ? -19.033 7.152 9.150 1.00 89.62 72 LYS A C 1
ATOM 591 O O . LYS A 1 72 ? -19.922 7.866 9.594 1.00 89.62 72 LYS A O 1
ATOM 596 N N . GLU A 1 73 ? -19.276 6.054 8.438 1.00 90.56 73 GLU A N 1
ATOM 597 C CA . GLU A 1 73 ? -20.634 5.586 8.125 1.00 90.56 73 GLU A CA 1
ATOM 598 C C . GLU A 1 73 ? -21.432 5.243 9.396 1.00 90.56 73 GLU A C 1
ATOM 600 O O . GLU A 1 73 ? -22.599 5.608 9.528 1.00 90.56 73 GLU A O 1
ATOM 605 N N . ILE A 1 74 ? -20.793 4.600 10.378 1.00 87.69 74 ILE A N 1
ATOM 606 C CA . ILE A 1 74 ? -21.411 4.289 11.673 1.00 87.69 74 ILE A CA 1
ATOM 607 C C . ILE A 1 74 ? -21.758 5.566 12.443 1.00 87.69 74 ILE A C 1
ATOM 609 O O . ILE A 1 74 ? -22.861 5.662 12.975 1.00 87.69 74 ILE A O 1
ATOM 613 N N . ASN A 1 75 ? -20.878 6.565 12.463 1.00 86.69 75 ASN A N 1
ATOM 614 C CA . ASN A 1 75 ? -21.128 7.830 13.159 1.00 86.69 75 ASN A CA 1
ATOM 615 C C . ASN A 1 75 ? -22.204 8.692 12.470 1.00 86.69 75 ASN A C 1
ATOM 617 O O . ASN A 1 75 ? -22.787 9.572 13.096 1.00 86.69 75 ASN A O 1
ATOM 621 N N . GLU A 1 76 ? -22.502 8.451 11.189 1.00 88.81 76 GLU A N 1
ATOM 622 C CA . GLU A 1 76 ? -23.658 9.060 10.515 1.00 88.81 76 GLU A CA 1
ATOM 623 C C . GLU A 1 76 ? -24.990 8.428 10.968 1.00 88.81 76 GLU A C 1
ATOM 625 O O . GLU A 1 76 ? -26.039 9.072 10.890 1.00 88.81 76 GLU A O 1
ATOM 630 N N . ALA A 1 77 ? -24.960 7.187 11.463 1.00 84.44 77 ALA A N 1
ATOM 631 C CA . ALA A 1 77 ? -26.142 6.416 11.852 1.00 84.44 77 ALA A CA 1
ATOM 632 C C . ALA A 1 77 ? -26.362 6.311 13.375 1.00 84.44 77 ALA A C 1
ATOM 634 O O . ALA A 1 77 ? -27.493 6.082 13.813 1.00 84.44 77 ALA A O 1
ATOM 635 N N . PHE A 1 78 ? -25.309 6.462 14.180 1.00 84.50 78 PHE A N 1
ATOM 636 C CA . PHE A 1 78 ? -25.311 6.254 15.630 1.00 84.50 78 PHE A CA 1
ATOM 637 C C . PHE A 1 78 ? -24.594 7.398 16.361 1.00 84.50 78 PHE A C 1
ATOM 639 O O . PHE A 1 78 ? -23.789 8.114 15.774 1.00 84.50 78 PHE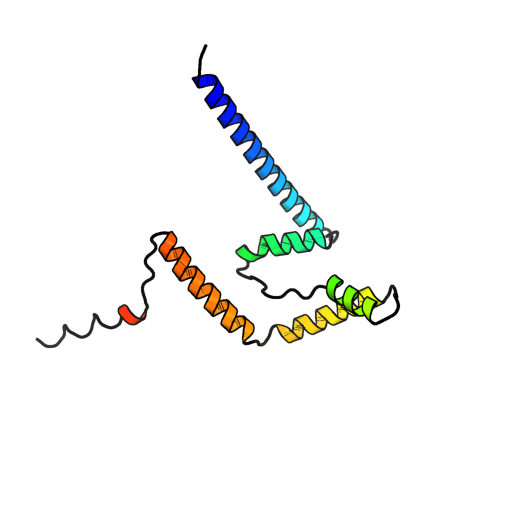 A O 1
ATOM 646 N N . GLU A 1 79 ? -24.887 7.579 17.652 1.00 83.38 79 GLU A N 1
ATOM 647 C CA . GLU A 1 79 ? -24.186 8.565 18.484 1.00 83.38 79 GLU A CA 1
ATOM 648 C C . GLU A 1 79 ? -22.706 8.194 18.677 1.00 83.38 79 GLU A C 1
ATOM 650 O O . GLU A 1 79 ? -22.360 7.016 18.793 1.00 83.38 79 GLU A O 1
ATOM 655 N N . ASP A 1 80 ? -21.845 9.212 18.753 1.00 79.81 80 ASP A N 1
ATOM 656 C CA . ASP A 1 80 ? -20.405 9.039 18.948 1.00 79.81 80 ASP A CA 1
ATOM 657 C C . ASP A 1 80 ? -20.100 8.364 20.300 1.00 79.81 80 ASP A C 1
ATOM 659 O O . ASP A 1 80 ? -20.308 8.945 21.369 1.00 79.81 80 ASP A O 1
ATOM 663 N N . ASP A 1 81 ? -19.519 7.162 20.252 1.00 81.38 81 ASP A N 1
ATOM 664 C CA . ASP A 1 81 ? -18.962 6.461 21.411 1.00 81.38 81 ASP A CA 1
ATOM 665 C C . ASP A 1 81 ? -17.497 6.042 21.136 1.00 81.38 81 ASP A C 1
ATOM 667 O O . ASP A 1 81 ? -17.207 5.427 20.103 1.00 81.38 81 ASP A O 1
ATOM 671 N N . PRO A 1 82 ? -16.544 6.326 22.049 1.00 79.94 82 PRO A N 1
ATOM 672 C CA . PRO A 1 82 ? -15.126 5.988 21.869 1.00 79.94 82 PRO A CA 1
ATOM 673 C C . PRO A 1 82 ? -14.832 4.494 21.650 1.00 79.94 82 PRO A C 1
ATOM 675 O O . PRO A 1 82 ? -13.784 4.143 21.106 1.00 79.94 82 PRO A O 1
ATOM 678 N N . SER A 1 83 ? -15.723 3.602 22.086 1.00 85.44 83 SER A N 1
ATOM 679 C CA . SER A 1 83 ? -15.602 2.151 21.914 1.00 85.44 83 SER A CA 1
ATOM 680 C C . SER A 1 83 ? -15.957 1.673 20.502 1.00 85.44 83 SER A C 1
ATOM 682 O O . SER A 1 83 ? -15.509 0.590 20.106 1.00 85.44 83 SER A O 1
ATOM 684 N N . LEU A 1 84 ? -16.677 2.481 19.708 1.00 82.81 84 LEU A N 1
ATOM 685 C CA . LEU A 1 84 ? -17.076 2.127 18.340 1.00 82.81 84 LEU A CA 1
ATOM 686 C C . LEU A 1 84 ? -15.871 1.859 17.444 1.00 82.81 84 LEU A C 1
ATOM 688 O O . LEU A 1 84 ? -15.899 0.908 16.671 1.00 82.81 84 LEU A O 1
ATOM 692 N N . ALA A 1 85 ? -14.778 2.610 17.599 1.00 85.69 85 ALA A N 1
ATOM 693 C CA . ALA A 1 85 ? -13.570 2.409 16.800 1.00 85.69 85 ALA A CA 1
ATOM 694 C C . ALA A 1 85 ? -13.001 0.982 16.939 1.00 85.69 85 ALA A C 1
ATOM 696 O O . ALA A 1 85 ? -12.623 0.355 15.948 1.00 85.69 85 ALA A O 1
ATOM 697 N N . ALA A 1 86 ? -12.986 0.430 18.158 1.00 87.44 86 ALA A N 1
ATOM 698 C CA . ALA A 1 86 ? -12.507 -0.931 18.396 1.00 87.44 86 ALA A CA 1
ATOM 699 C C . ALA A 1 86 ? -13.465 -1.988 17.819 1.00 87.44 86 ALA A C 1
ATOM 701 O O . ALA A 1 86 ? -13.019 -2.998 17.269 1.00 87.44 86 ALA A O 1
ATOM 702 N N . LEU A 1 87 ? -14.777 -1.748 17.916 1.00 90.38 87 LEU A N 1
ATOM 703 C CA . LEU A 1 87 ? -15.804 -2.631 17.357 1.00 90.38 87 LEU A CA 1
ATOM 704 C C . LEU A 1 87 ? -15.779 -2.642 15.826 1.00 90.38 87 LEU A C 1
ATOM 706 O O . LEU A 1 87 ? -15.845 -3.717 15.230 1.00 90.38 87 LEU A O 1
ATOM 710 N N . VAL A 1 88 ? -15.624 -1.473 15.201 1.00 90.62 88 VAL A N 1
ATOM 711 C CA . VAL A 1 88 ? -15.464 -1.327 13.750 1.00 90.62 88 VAL A CA 1
ATOM 712 C C . VAL A 1 88 ? -14.237 -2.096 13.281 1.00 90.62 88 VAL A C 1
ATOM 714 O O . VAL A 1 88 ? -14.360 -2.929 12.389 1.00 90.62 88 VAL A O 1
ATOM 717 N N . SER A 1 89 ? -13.087 -1.918 13.935 1.00 89.38 89 SER A N 1
ATOM 718 C CA . SER A 1 89 ? -11.864 -2.635 13.554 1.00 89.38 89 SER A CA 1
ATOM 719 C C . SER A 1 89 ? -12.035 -4.161 13.639 1.00 89.38 89 SER A C 1
ATOM 721 O O . SER A 1 89 ? -11.671 -4.899 12.719 1.00 89.38 89 SER A O 1
ATOM 723 N N . ALA A 1 90 ? -12.685 -4.661 14.697 1.00 88.88 90 ALA A N 1
ATOM 724 C CA . ALA A 1 90 ? -12.995 -6.086 14.830 1.00 88.88 90 ALA A CA 1
ATOM 725 C C . ALA A 1 90 ? -13.980 -6.588 13.753 1.00 88.88 90 ALA A C 1
ATOM 727 O O . ALA A 1 90 ? -13.824 -7.700 13.233 1.00 88.88 90 ALA A O 1
ATOM 728 N N . ALA A 1 91 ? -14.986 -5.782 13.403 1.00 88.88 91 ALA A N 1
ATOM 729 C CA . ALA A 1 91 ? -15.946 -6.098 12.351 1.00 88.88 91 ALA A CA 1
ATOM 730 C C . ALA A 1 91 ? -15.270 -6.147 10.972 1.00 88.88 91 ALA A C 1
ATOM 732 O O . ALA A 1 91 ? -15.430 -7.140 10.257 1.00 88.88 91 ALA A O 1
ATOM 733 N N . CYS A 1 92 ? -14.453 -5.145 10.636 1.00 91.12 92 CYS A N 1
ATOM 734 C CA . CYS A 1 92 ? -13.666 -5.095 9.405 1.00 91.12 92 CYS A CA 1
ATOM 735 C C . CYS A 1 92 ? -12.749 -6.315 9.269 1.00 91.12 92 CYS A C 1
ATOM 737 O O . CYS A 1 92 ? -12.748 -6.971 8.224 1.00 91.12 92 CYS A O 1
ATOM 739 N N . ALA A 1 93 ? -12.034 -6.687 10.337 1.00 86.50 93 ALA A N 1
ATOM 740 C CA . ALA A 1 93 ? -11.172 -7.868 10.345 1.00 86.50 93 ALA A CA 1
ATOM 741 C C . ALA A 1 93 ? -11.951 -9.158 10.030 1.00 86.50 93 ALA A C 1
ATOM 743 O O . ALA A 1 93 ? -11.508 -9.990 9.234 1.00 86.50 93 ALA A O 1
ATOM 744 N N . ARG A 1 94 ? -13.147 -9.314 10.613 1.00 84.69 94 ARG A N 1
ATOM 745 C CA . ARG A 1 94 ? -14.016 -10.470 10.360 1.00 84.69 94 ARG A CA 1
ATOM 746 C C . ARG A 1 94 ? -14.554 -10.494 8.927 1.00 84.69 94 ARG A C 1
ATOM 748 O O . ARG A 1 94 ? -14.611 -11.569 8.329 1.00 84.69 94 ARG A O 1
ATOM 755 N N . VAL A 1 95 ? -14.979 -9.348 8.393 1.00 85.38 95 VAL A N 1
ATOM 756 C CA . VAL A 1 95 ? -15.510 -9.236 7.023 1.00 85.38 95 VAL A CA 1
ATOM 757 C C . VAL A 1 95 ? -14.424 -9.547 6.001 1.00 85.38 95 VAL A C 1
ATOM 759 O O . VAL A 1 95 ? -14.654 -10.379 5.124 1.00 85.38 95 VAL A O 1
ATOM 762 N N . SER A 1 96 ? -13.238 -8.952 6.163 1.00 81.38 96 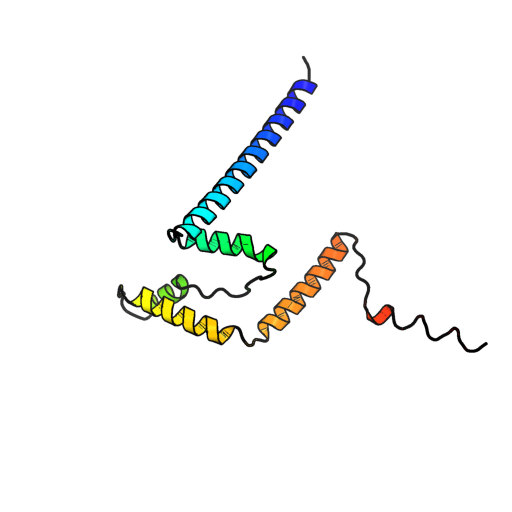SER A N 1
ATOM 763 C CA . SER A 1 96 ? -12.083 -9.174 5.289 1.00 81.38 96 SER A CA 1
ATOM 764 C C . SER A 1 96 ? -11.779 -10.667 5.129 1.00 81.38 96 SER A C 1
ATOM 766 O O . SER A 1 96 ? -11.760 -11.185 4.014 1.00 81.38 96 SER A O 1
ATOM 768 N N . HIS A 1 97 ? -11.709 -11.403 6.244 1.00 76.12 97 HIS A N 1
ATOM 769 C CA . HIS A 1 97 ? -11.435 -12.841 6.226 1.00 76.12 97 HIS A CA 1
ATOM 770 C C . HIS A 1 97 ? -12.480 -13.672 5.459 1.00 76.12 97 HIS A C 1
ATOM 772 O O . HIS A 1 97 ? -12.163 -14.719 4.902 1.00 76.12 97 HIS A O 1
ATOM 778 N N . LYS A 1 98 ? -13.741 -13.228 5.424 1.00 73.06 98 LYS A N 1
ATOM 779 C CA . LYS A 1 98 ? -14.820 -13.930 4.714 1.00 73.06 98 LYS A CA 1
ATOM 780 C C . LYS A 1 98 ? -14.836 -13.603 3.214 1.00 73.06 98 LYS A C 1
ATOM 782 O O . LYS A 1 98 ? -15.244 -14.446 2.414 1.00 73.06 98 LYS A O 1
ATOM 787 N N . TRP A 1 99 ? -14.441 -12.385 2.844 1.00 70.44 99 TRP A N 1
ATOM 788 C CA . TRP A 1 99 ? -14.611 -11.846 1.491 1.00 70.44 99 TRP A CA 1
ATOM 789 C C . TRP A 1 99 ? -13.516 -12.268 0.503 1.00 70.44 99 TRP A C 1
ATOM 791 O O . TRP A 1 99 ? -13.752 -12.253 -0.700 1.00 70.44 99 TRP A O 1
ATOM 801 N N . GLU A 1 100 ? -12.352 -12.731 0.970 1.00 62.12 100 GLU A N 1
ATOM 802 C CA . GLU A 1 100 ? -11.242 -13.167 0.098 1.00 62.12 100 GLU A CA 1
ATOM 803 C C . GLU A 1 100 ? -11.585 -14.328 -0.873 1.00 62.12 100 GLU A C 1
ATOM 805 O O . GLU A 1 100 ? -10.765 -14.665 -1.725 1.00 62.12 100 GLU A O 1
ATOM 810 N N . SER A 1 101 ? -12.774 -14.947 -0.797 1.00 55.53 101 SER A N 1
ATOM 811 C CA . SER A 1 101 ? -13.062 -16.214 -1.491 1.00 55.53 101 SER A CA 1
ATOM 812 C C . SER A 1 101 ? -13.790 -16.156 -2.845 1.00 55.53 101 SER A C 1
ATOM 814 O O . SER A 1 101 ? -13.681 -17.134 -3.583 1.00 55.53 101 SER A O 1
ATOM 816 N N . ALA A 1 102 ? -14.512 -15.095 -3.233 1.00 54.09 102 ALA A N 1
ATOM 817 C CA . ALA A 1 102 ? -15.288 -15.140 -4.485 1.00 54.09 102 ALA A CA 1
ATOM 818 C C . ALA A 1 102 ? -15.793 -13.771 -4.968 1.00 54.09 102 ALA A C 1
ATOM 820 O O . ALA A 1 102 ? -16.442 -13.057 -4.210 1.00 54.09 102 ALA A O 1
ATOM 821 N N . GLY A 1 103 ? -15.595 -13.450 -6.253 1.00 63.03 103 GLY A N 1
ATOM 822 C CA . GLY A 1 103 ? -16.307 -12.341 -6.894 1.00 63.03 103 GLY A CA 1
ATOM 823 C C . GLY A 1 103 ? -16.076 -12.228 -8.404 1.00 63.03 103 GLY A C 1
ATOM 824 O O . GLY A 1 103 ? -14.940 -12.322 -8.872 1.00 63.03 103 GLY A O 1
ATOM 825 N N . ASP A 1 104 ? -17.156 -11.970 -9.148 1.00 68.31 104 ASP A N 1
ATOM 826 C CA . ASP A 1 104 ? -17.157 -11.657 -10.590 1.00 68.31 104 ASP A CA 1
ATOM 827 C C . ASP A 1 104 ? -16.389 -10.358 -10.906 1.00 68.31 104 ASP A C 1
ATOM 829 O O . ASP A 1 104 ? -15.786 -10.206 -11.966 1.00 68.31 104 ASP A O 1
ATOM 833 N N . GLU A 1 105 ? -16.315 -9.436 -9.947 1.00 73.19 105 GLU A N 1
ATOM 834 C CA . GLU A 1 105 ? -15.551 -8.186 -10.049 1.00 73.19 105 GLU A CA 1
ATOM 835 C C . GLU A 1 105 ? -14.054 -8.442 -10.288 1.00 73.19 105 GLU A C 1
ATOM 837 O O . GLU A 1 105 ? -13.408 -7.747 -11.077 1.00 73.19 105 GLU A O 1
ATOM 842 N N . LEU A 1 106 ? -13.495 -9.488 -9.665 1.00 79.25 106 LEU A N 1
ATOM 843 C CA . LEU A 1 106 ? -12.101 -9.877 -9.874 1.00 79.25 106 LEU A CA 1
ATOM 844 C C . LEU A 1 106 ? -11.878 -10.430 -11.288 1.00 79.25 106 LEU A C 1
ATOM 846 O O . LEU A 1 106 ? -10.795 -10.264 -11.854 1.00 79.25 106 LEU A O 1
ATOM 850 N N . TYR A 1 107 ? -12.887 -11.083 -11.869 1.00 79.81 107 TYR A N 1
ATOM 851 C CA . TYR A 1 107 ? -12.835 -11.551 -13.251 1.00 79.81 107 TYR A CA 1
ATOM 852 C C . TYR A 1 107 ? -12.789 -10.373 -14.234 1.00 79.81 107 TYR A C 1
ATOM 854 O O . TYR A 1 107 ? -11.888 -10.327 -15.075 1.00 79.81 107 TYR A O 1
ATOM 862 N N . GLU A 1 108 ? -13.678 -9.386 -14.090 1.00 82.94 108 GLU A N 1
ATOM 863 C CA . GLU A 1 108 ? -13.677 -8.196 -14.954 1.00 82.94 108 GLU A CA 1
ATOM 864 C C . GLU A 1 108 ? -12.391 -7.374 -14.802 1.00 82.94 108 GLU A C 1
ATOM 866 O O . GLU A 1 108 ? -11.801 -6.948 -15.796 1.00 82.94 108 GLU A O 1
ATOM 871 N N . ALA A 1 109 ? -11.873 -7.232 -13.580 1.00 84.50 109 ALA A N 1
ATOM 872 C CA . ALA A 1 109 ? -10.598 -6.558 -13.357 1.00 84.50 109 ALA A CA 1
ATOM 873 C C . ALA A 1 109 ? -9.424 -7.273 -14.047 1.00 84.50 109 ALA A C 1
ATOM 875 O O . ALA A 1 109 ? -8.571 -6.621 -14.650 1.00 84.50 109 ALA A O 1
ATOM 876 N N . ARG A 1 110 ? -9.386 -8.614 -14.028 1.00 86.44 110 ARG A N 1
ATOM 877 C CA . ARG A 1 110 ? -8.377 -9.394 -14.771 1.00 86.44 110 ARG A CA 1
ATOM 878 C C . ARG A 1 110 ? -8.520 -9.217 -16.276 1.00 86.44 110 ARG A C 1
ATOM 880 O O . ARG A 1 110 ? -7.514 -9.081 -16.970 1.00 86.44 110 ARG A O 1
ATOM 887 N N . ARG A 1 111 ? -9.753 -9.213 -16.784 1.00 87.56 111 ARG A N 1
ATOM 888 C CA . ARG A 1 111 ? -10.032 -8.978 -18.203 1.00 87.56 111 ARG A CA 1
ATOM 889 C C . ARG A 1 111 ? -9.553 -7.593 -18.632 1.00 87.56 111 ARG A C 1
ATOM 891 O O . ARG A 1 111 ? -8.892 -7.470 -19.658 1.00 87.56 111 ARG A O 1
ATOM 898 N N . TRP A 1 112 ? -9.825 -6.568 -17.832 1.00 89.56 112 TRP A N 1
ATOM 899 C CA . TRP A 1 112 ? -9.349 -5.220 -18.114 1.00 89.56 112 TRP A CA 1
ATOM 900 C C . TRP A 1 112 ? -7.822 -5.114 -18.034 1.00 89.56 112 TRP A C 1
ATOM 902 O O . TRP A 1 112 ? -7.206 -4.561 -18.943 1.00 89.56 112 TRP A O 1
ATOM 912 N N . ALA A 1 113 ? -7.195 -5.716 -17.017 1.00 90.81 113 ALA A N 1
ATOM 913 C CA . ALA A 1 113 ? -5.738 -5.773 -16.906 1.00 90.81 113 ALA A CA 1
ATOM 914 C C . ALA A 1 113 ? -5.092 -6.448 -18.126 1.00 90.81 113 ALA A C 1
ATOM 916 O O . ALA A 1 113 ? -4.077 -5.969 -18.626 1.00 90.81 113 ALA A O 1
ATOM 917 N N . ARG A 1 114 ? -5.699 -7.518 -18.657 1.00 90.38 114 ARG A N 1
ATOM 918 C CA . ARG A 1 114 ? -5.256 -8.148 -19.906 1.00 90.38 114 ARG A CA 1
ATOM 919 C C . ARG A 1 114 ? -5.299 -7.170 -21.084 1.00 90.38 114 ARG A C 1
ATOM 921 O O . ARG A 1 114 ? -4.309 -7.068 -21.800 1.00 90.38 114 ARG A O 1
ATOM 928 N N . ASN A 1 115 ? -6.403 -6.447 -21.269 1.00 90.19 115 ASN A N 1
ATOM 929 C CA . ASN A 1 115 ? -6.519 -5.470 -22.356 1.00 90.19 115 ASN A CA 1
ATOM 930 C C . ASN A 1 115 ? -5.439 -4.378 -22.242 1.00 90.19 115 ASN A C 1
ATOM 932 O O . ASN A 1 115 ? -4.817 -4.024 -23.237 1.00 90.19 115 ASN A O 1
ATOM 936 N N . LEU A 1 116 ? -5.149 -3.907 -21.022 1.00 91.12 116 LEU A N 1
ATOM 937 C CA . LEU A 1 116 ? -4.068 -2.944 -20.786 1.00 91.12 116 LEU A CA 1
ATOM 938 C C . LEU A 1 116 ? -2.688 -3.504 -21.145 1.00 91.12 116 LEU A C 1
ATOM 940 O O . LEU A 1 116 ? -1.860 -2.774 -21.677 1.00 91.12 116 LEU A O 1
ATOM 944 N N . VAL A 1 117 ? -2.425 -4.789 -20.888 1.00 92.19 117 VAL A N 1
ATOM 945 C CA . VAL A 1 117 ? -1.171 -5.429 -21.318 1.00 92.19 117 VAL A CA 1
ATOM 946 C C . VAL A 1 117 ? -1.047 -5.426 -22.841 1.00 92.19 117 VAL A C 1
ATOM 948 O O . VAL A 1 117 ? 0.037 -5.160 -23.353 1.00 92.19 117 VAL A O 1
ATOM 951 N N . GLU A 1 118 ? -2.136 -5.686 -23.566 1.00 87.81 118 GLU A N 1
ATOM 952 C CA . GLU A 1 118 ? -2.153 -5.640 -25.033 1.00 87.81 118 GLU A CA 1
ATOM 953 C C . GLU A 1 118 ? -1.883 -4.219 -25.557 1.00 87.81 118 GLU A C 1
ATOM 955 O O . GLU A 1 118 ? -1.085 -4.043 -26.481 1.00 87.81 118 GLU A O 1
ATOM 960 N N . ASP A 1 119 ? -2.474 -3.202 -24.927 1.00 88.81 119 ASP A N 1
ATOM 961 C CA . ASP A 1 119 ? -2.230 -1.798 -25.267 1.00 88.81 119 ASP A CA 1
ATOM 962 C C . ASP A 1 119 ? -0.785 -1.379 -24.970 1.00 88.81 119 ASP A C 1
ATOM 964 O O . ASP A 1 119 ? -0.109 -0.823 -25.834 1.00 88.81 119 ASP A O 1
ATOM 968 N N . TYR A 1 120 ? -0.258 -1.720 -23.793 1.00 92.44 120 TYR A N 1
ATOM 969 C CA . TYR A 1 120 ? 1.122 -1.400 -23.430 1.00 92.44 120 TYR A CA 1
ATOM 970 C C . TYR A 1 120 ? 2.141 -2.134 -24.295 1.00 92.44 120 TYR A C 1
ATOM 972 O O . TYR A 1 120 ? 3.181 -1.566 -24.619 1.00 92.44 120 TYR A O 1
ATOM 980 N N . ALA A 1 121 ? 1.868 -3.377 -24.688 1.00 89.56 121 ALA A N 1
ATOM 981 C CA . ALA A 1 121 ? 2.734 -4.103 -25.604 1.00 89.56 121 ALA A CA 1
ATOM 982 C C . ALA A 1 121 ? 2.788 -3.414 -26.973 1.00 89.56 121 ALA A C 1
ATOM 984 O O . ALA A 1 121 ? 3.877 -3.225 -27.509 1.00 89.56 121 ALA A O 1
ATOM 985 N N . ARG A 1 122 ? 1.639 -2.952 -27.486 1.00 88.19 122 ARG A N 1
ATOM 986 C CA . ARG A 1 122 ? 1.565 -2.163 -28.723 1.00 88.19 122 ARG A CA 1
ATOM 987 C C . ARG A 1 122 ? 2.376 -0.871 -28.623 1.00 88.19 122 ARG A C 1
ATOM 989 O O . ARG A 1 122 ? 3.159 -0.588 -29.520 1.00 88.19 122 ARG A O 1
ATOM 996 N N . ASP A 1 123 ? 2.232 -0.134 -27.525 1.00 90.44 123 ASP A N 1
ATOM 997 C CA . ASP A 1 123 ? 2.929 1.143 -27.311 1.00 90.44 123 ASP A CA 1
ATOM 998 C C . ASP A 1 123 ? 4.450 0.989 -27.128 1.00 90.44 123 ASP A C 1
ATOM 1000 O O . ASP A 1 123 ? 5.195 1.954 -27.292 1.00 90.44 123 ASP A O 1
ATOM 1004 N N . ASN A 1 124 ? 4.917 -0.211 -26.770 1.00 87.06 124 ASN A N 1
ATOM 1005 C CA . ASN A 1 124 ? 6.332 -0.519 -26.551 1.00 87.06 124 ASN A CA 1
ATOM 1006 C C . ASN A 1 124 ? 6.928 -1.430 -27.643 1.00 87.06 124 ASN A C 1
ATOM 1008 O O . ASN A 1 124 ? 8.003 -1.993 -27.431 1.00 87.06 124 ASN A O 1
ATOM 1012 N N . ASP A 1 125 ? 6.245 -1.595 -28.783 1.00 91.12 125 ASP A N 1
ATOM 1013 C CA . ASP A 1 125 ? 6.664 -2.451 -29.907 1.00 91.12 125 ASP A CA 1
ATOM 1014 C C . ASP A 1 125 ? 6.953 -3.917 -29.506 1.00 91.12 125 ASP A C 1
ATOM 1016 O O . ASP A 1 125 ? 7.804 -4.603 -30.079 1.00 91.12 125 ASP A O 1
ATOM 1020 N N . ILE A 1 126 ? 6.231 -4.428 -28.505 1.00 89.44 126 ILE A N 1
ATOM 1021 C CA . ILE A 1 126 ? 6.322 -5.814 -28.039 1.00 89.44 126 ILE A CA 1
ATOM 1022 C C . ILE A 1 126 ? 5.254 -6.649 -28.753 1.00 89.44 126 ILE A C 1
ATOM 1024 O O . ILE A 1 126 ? 4.054 -6.466 -28.549 1.00 89.44 126 ILE A O 1
ATOM 1028 N N . ALA A 1 127 ? 5.680 -7.623 -29.560 1.00 85.00 127 ALA A N 1
ATOM 1029 C CA . ALA A 1 127 ? 4.772 -8.559 -30.217 1.00 85.00 127 ALA A CA 1
ATOM 1030 C C . ALA A 1 127 ? 4.297 -9.653 -29.241 1.00 85.00 127 ALA A C 1
ATOM 1032 O O . ALA A 1 127 ? 5.065 -10.536 -28.855 1.00 85.00 127 ALA A O 1
ATOM 1033 N N . LEU A 1 128 ? 3.018 -9.616 -28.856 1.00 80.12 128 LEU A N 1
ATOM 1034 C CA . LEU A 1 128 ? 2.378 -10.689 -28.091 1.00 80.12 128 LEU A CA 1
ATOM 1035 C C . LEU A 1 128 ? 1.955 -11.816 -29.044 1.00 80.12 128 LEU A C 1
ATOM 1037 O O . LEU A 1 128 ? 1.103 -11.617 -29.907 1.00 80.12 128 LEU A O 1
ATOM 1041 N N . LEU A 1 129 ? 2.541 -13.005 -28.894 1.00 81.50 129 LEU A N 1
ATOM 1042 C CA . LEU A 1 129 ? 2.179 -14.182 -29.688 1.00 81.50 129 LEU A CA 1
ATOM 1043 C C . LEU A 1 129 ? 1.016 -14.931 -29.027 1.00 81.50 129 LEU A C 1
ATOM 1045 O O . LEU A 1 129 ? 1.068 -15.242 -27.835 1.00 81.50 129 LEU A O 1
ATOM 1049 N N . SER A 1 130 ? -0.021 -15.255 -29.803 1.00 72.62 130 SER A N 1
ATOM 1050 C CA . SER A 1 130 ? -1.093 -16.131 -29.324 1.00 72.62 130 SER A CA 1
ATOM 1051 C C . SER A 1 130 ? -0.578 -17.564 -29.187 1.00 72.62 130 SER A C 1
ATOM 1053 O O . SER A 1 130 ? 0.190 -18.055 -30.013 1.00 72.62 130 SER A O 1
ATOM 1055 N N . ARG A 1 131 ? -1.017 -18.275 -28.146 1.00 66.44 131 ARG A N 1
ATOM 1056 C CA . ARG A 1 131 ? -0.628 -19.677 -27.931 1.00 66.44 131 ARG A CA 1
ATOM 1057 C C . ARG A 1 131 ? -1.276 -20.632 -28.945 1.00 66.44 131 ARG A C 1
ATOM 1059 O O . ARG A 1 131 ? -0.728 -21.700 -29.188 1.00 66.44 131 ARG A O 1
ATOM 1066 N N . GLU A 1 132 ? -2.388 -20.237 -29.565 1.00 61.28 132 GLU A N 1
ATOM 1067 C CA . GLU A 1 132 ? -3.106 -21.036 -30.573 1.00 61.28 132 GLU A CA 1
ATOM 1068 C C . GLU A 1 132 ? -2.460 -20.977 -31.967 1.00 61.28 132 GLU A C 1
ATOM 1070 O O . GLU A 1 132 ? -2.650 -21.880 -32.771 1.00 61.28 132 GLU A O 1
ATOM 1075 N N . SER A 1 133 ? -1.630 -19.968 -32.255 1.00 52.66 133 SER A N 1
ATOM 1076 C CA . SER A 1 133 ? -0.909 -19.868 -33.534 1.00 52.66 133 SER A CA 1
ATOM 1077 C C . SER A 1 133 ? 0.353 -20.739 -33.615 1.00 52.66 133 SER A C 1
ATOM 1079 O O . SER A 1 133 ? 1.012 -20.733 -34.647 1.00 52.66 133 SER A O 1
ATOM 1081 N N . ASN A 1 134 ? 0.706 -21.478 -32.553 1.00 49.44 134 ASN A N 1
ATOM 1082 C CA . ASN A 1 134 ? 1.914 -22.317 -32.491 1.00 49.44 134 ASN A CA 1
ATOM 1083 C C . ASN A 1 134 ? 1.626 -23.834 -32.478 1.00 49.44 134 ASN A C 1
ATOM 1085 O O . ASN A 1 134 ? 2.543 -24.623 -32.292 1.00 49.44 134 ASN A O 1
ATOM 1089 N N . SER A 1 135 ? 0.366 -24.258 -32.630 1.00 48.38 135 SER A N 1
ATOM 1090 C CA . SER A 1 135 ? -0.028 -25.680 -32.661 1.00 48.38 135 SER A CA 1
ATOM 1091 C C . SER A 1 135 ? -0.475 -26.160 -34.046 1.00 48.38 135 SER A C 1
ATOM 1093 O O . SER A 1 135 ? -1.169 -27.162 -34.140 1.00 48.38 135 SER A O 1
ATOM 1095 N N . GLY A 1 136 ? -0.134 -25.427 -35.110 1.00 51.56 136 GLY A N 1
ATOM 1096 C CA . GLY A 1 136 ? -0.531 -25.744 -36.488 1.00 51.56 136 GLY A CA 1
ATOM 1097 C C . GLY A 1 136 ? 0.634 -25.906 -37.465 1.00 51.56 136 GLY A C 1
ATOM 1098 O O . GLY A 1 136 ? 0.404 -25.813 -38.663 1.00 51.56 136 GLY A O 1
ATOM 1099 N N . GLN A 1 137 ? 1.869 -26.088 -36.980 1.00 47.72 137 GLN A N 1
ATOM 1100 C CA . GLN A 1 137 ? 3.071 -26.106 -37.829 1.00 47.72 137 GLN A CA 1
ATOM 1101 C C . GLN A 1 137 ? 3.894 -27.409 -37.738 1.00 47.72 137 GLN A C 1
ATOM 1103 O O . GLN A 1 137 ? 5.014 -27.423 -38.231 1.00 47.72 137 GLN A O 1
ATOM 1108 N N . ASP A 1 138 ? 3.361 -28.494 -37.160 1.00 49.69 138 ASP A N 1
ATOM 1109 C CA . ASP A 1 138 ? 4.103 -29.767 -37.024 1.00 49.69 138 ASP A CA 1
ATOM 1110 C C . ASP A 1 138 ? 3.420 -30.996 -37.678 1.00 49.69 138 ASP A C 1
ATOM 1112 O O . ASP A 1 138 ? 3.995 -32.081 -37.648 1.00 49.69 138 ASP A O 1
ATOM 1116 N N . ASP A 1 139 ? 2.255 -30.861 -38.333 1.00 52.66 139 ASP A N 1
ATOM 1117 C CA . ASP A 1 139 ? 1.497 -32.029 -38.836 1.00 52.66 139 ASP A CA 1
ATOM 1118 C C . ASP A 1 139 ? 1.607 -32.302 -40.358 1.00 52.66 139 ASP A C 1
ATOM 1120 O O . ASP A 1 139 ? 1.096 -33.320 -40.824 1.00 52.66 139 ASP A O 1
ATOM 1124 N N . ASP A 1 140 ? 2.313 -31.476 -41.145 1.00 50.22 140 ASP A N 1
ATOM 1125 C CA . ASP A 1 140 ? 2.348 -31.610 -42.620 1.00 50.22 140 ASP A CA 1
ATOM 1126 C C . ASP A 1 140 ? 3.620 -32.274 -43.205 1.00 50.22 140 ASP A C 1
ATOM 1128 O O . ASP A 1 140 ? 3.752 -32.375 -44.424 1.00 50.22 140 ASP A O 1
ATOM 1132 N N . GLU A 1 141 ? 4.549 -32.798 -42.391 1.00 48.78 141 GLU A N 1
ATOM 1133 C CA . GLU A 1 141 ? 5.818 -33.378 -42.889 1.00 48.78 141 GLU A CA 1
ATOM 1134 C C . GLU A 1 141 ? 6.066 -34.842 -42.457 1.00 48.78 141 GLU A C 1
ATOM 1136 O O . GLU A 1 141 ? 7.166 -35.203 -42.044 1.00 48.78 141 GLU A O 1
ATOM 1141 N N . GLN A 1 142 ? 5.055 -35.723 -42.555 1.00 47.38 142 GLN A N 1
ATOM 1142 C CA . GLN A 1 142 ? 5.251 -37.186 -42.405 1.00 47.38 142 GLN A CA 1
ATOM 1143 C C . GLN A 1 142 ? 4.500 -38.095 -43.399 1.00 47.38 142 GLN A C 1
ATOM 1145 O O . GLN A 1 142 ? 4.417 -39.302 -43.175 1.00 47.38 142 GLN A O 1
ATOM 1150 N N . LEU A 1 143 ? 4.010 -37.591 -44.535 1.00 47.34 143 LEU A N 1
ATOM 1151 C CA . LEU A 1 143 ? 3.502 -38.457 -45.613 1.00 47.34 143 LEU A CA 1
ATOM 1152 C C . LEU A 1 143 ? 4.046 -38.026 -46.982 1.00 47.34 143 LEU A C 1
ATOM 1154 O O . LEU A 1 143 ? 3.339 -37.419 -47.784 1.00 47.34 143 LEU A O 1
ATOM 1158 N N . ALA A 1 144 ? 5.307 -38.379 -47.240 1.00 40.69 144 ALA A N 1
ATOM 1159 C CA . ALA A 1 144 ? 5.887 -38.492 -48.578 1.00 40.69 144 ALA A CA 1
ATOM 1160 C C . ALA A 1 144 ? 6.638 -39.824 -48.697 1.00 40.69 144 ALA A C 1
ATOM 1162 O O . ALA A 1 144 ? 7.377 -40.165 -47.744 1.00 40.69 144 ALA A O 1
#

Sequence (144 aa):
MNDQSWIAAVTLRQRLRLWRIRVRSLLQRLRRGLLYGLGRLSKEDAQLIFVDCQSLAGWHPLLILSDDDVLKEINEAFEDDPSLAALVSAACARVSHKWESAGDELYEARRWARNLVEDYARDNDIALLSRESNSGQDDDEQLA